Protein AF-A0A381VNY0-F1 (afdb_monomer_lite)

Sequence (100 aa):
MDNNKVSSKEVGLEIGLVVGRFLFNTEHLHYGYWPPELQVEPSNLKHAQELHSKLILESIPDGVQTILDVGSGSGGLAEKLITKGYQVHCVSPSEYLSNR

Secondary structure (DSSP, 8-state):
-------HHHHHHHHHHHHHHHHH--S--SPPP--TTS--SGGGHHHHHHHHHHHHHHTSPTT--EEEEET-TTSHHHHHHHHTT-EEEEE-S-HHHHT-

Organism: NCBI:txid408172

pLDDT: mean 85.77, std 12.87, range [37.94, 98.31]

Structure (mmCIF, N/CA/C/O backbone):
data_AF-A0A381VNY0-F1
#
_entry.id   AF-A0A381VNY0-F1
#
loop_
_atom_site.group_PDB
_atom_site.id
_atom_site.type_symbol
_atom_site.label_atom_id
_atom_site.label_alt_id
_atom_site.label_comp_id
_atom_site.label_asym_id
_atom_site.label_entity_id
_atom_site.label_seq_id
_atom_site.pdbx_PDB_ins_code
_atom_site.Cartn_x
_atom_site.Cartn_y
_atom_site.Cartn_z
_atom_site.occupancy
_atom_site.B_iso_or_equiv
_atom_site.auth_seq_id
_atom_site.auth_comp_id
_atom_site.auth_asym_id
_atom_site.auth_atom_id
_atom_site.pdbx_PDB_model_num
ATOM 1 N N . MET A 1 1 ? 24.078 7.953 27.122 1.00 37.94 1 MET A N 1
ATOM 2 C CA . MET A 1 1 ? 24.709 8.017 25.788 1.00 37.94 1 MET A CA 1
ATOM 3 C C . MET A 1 1 ? 24.013 6.963 24.960 1.00 37.94 1 MET A C 1
ATOM 5 O O . MET A 1 1 ? 24.335 5.790 25.104 1.00 37.94 1 MET A O 1
ATOM 9 N N . ASP A 1 2 ? 22.978 7.364 24.228 1.00 47.53 2 ASP A N 1
ATOM 10 C CA . ASP A 1 2 ? 22.156 6.425 23.471 1.00 47.53 2 ASP A CA 1
ATOM 11 C C . ASP A 1 2 ? 22.950 5.885 22.287 1.00 47.53 2 ASP A C 1
ATOM 13 O O . ASP A 1 2 ? 23.458 6.632 21.449 1.00 47.53 2 ASP A O 1
ATOM 17 N N . ASN A 1 3 ? 23.086 4.563 22.245 1.00 48.66 3 ASN A N 1
ATOM 18 C CA . ASN A 1 3 ? 23.600 3.851 21.088 1.00 48.66 3 ASN A CA 1
ATOM 19 C C . ASN A 1 3 ? 22.534 3.912 19.989 1.00 48.66 3 ASN A C 1
ATOM 21 O O . ASN A 1 3 ? 21.778 2.957 19.813 1.00 48.66 3 ASN A O 1
ATOM 25 N N . ASN A 1 4 ? 22.488 5.022 19.248 1.00 59.44 4 ASN A N 1
ATOM 26 C CA . ASN A 1 4 ? 21.749 5.139 17.990 1.00 59.44 4 ASN A CA 1
ATOM 27 C C . ASN A 1 4 ? 22.369 4.191 16.953 1.00 59.44 4 ASN A C 1
ATOM 29 O O . ASN A 1 4 ? 23.132 4.589 16.071 1.00 59.44 4 ASN A O 1
ATOM 33 N N . LYS A 1 5 ? 22.079 2.895 17.085 1.00 61.03 5 LYS A N 1
ATOM 34 C CA . LYS A 1 5 ? 22.342 1.911 16.041 1.00 61.03 5 LYS A CA 1
ATOM 35 C C . LYS A 1 5 ? 21.284 2.100 14.970 1.00 61.03 5 LYS A C 1
ATOM 37 O O . LYS A 1 5 ? 20.176 1.593 15.090 1.00 61.03 5 LYS A O 1
ATOM 42 N N . VAL A 1 6 ? 21.656 2.831 13.928 1.00 64.94 6 VAL A N 1
ATOM 43 C CA . VAL A 1 6 ? 20.867 2.942 12.703 1.00 64.94 6 VAL A CA 1
ATOM 44 C C . VAL A 1 6 ? 20.611 1.533 12.159 1.00 64.94 6 VAL A C 1
ATOM 46 O O . VAL A 1 6 ? 21.550 0.767 11.920 1.00 64.94 6 VAL A O 1
ATOM 49 N N . SER A 1 7 ? 19.339 1.170 12.001 1.00 77.00 7 SER A N 1
ATOM 50 C CA . SER A 1 7 ? 18.940 -0.130 11.469 1.00 77.00 7 SER A CA 1
ATOM 51 C C . SER A 1 7 ? 19.242 -0.187 9.973 1.00 77.00 7 SER A C 1
ATOM 53 O O . SER A 1 7 ? 18.686 0.573 9.182 1.00 77.00 7 SER A O 1
ATOM 55 N N . SER A 1 8 ? 20.092 -1.122 9.543 1.00 78.62 8 SER A N 1
ATOM 56 C CA . SER A 1 8 ? 20.416 -1.304 8.118 1.00 78.62 8 SER A CA 1
ATOM 57 C C . SER A 1 8 ? 19.185 -1.617 7.259 1.00 78.62 8 SER A C 1
ATOM 59 O O . SER A 1 8 ? 19.165 -1.301 6.070 1.00 78.62 8 SER A O 1
ATOM 61 N N . LYS A 1 9 ? 18.141 -2.201 7.863 1.00 76.50 9 LYS A N 1
ATOM 62 C CA . LYS A 1 9 ? 16.854 -2.455 7.207 1.00 76.50 9 LYS A CA 1
ATOM 63 C C . LYS A 1 9 ? 16.096 -1.162 6.910 1.00 76.50 9 LYS A C 1
ATOM 65 O O . LYS A 1 9 ? 15.528 -1.047 5.832 1.00 76.50 9 LYS A O 1
ATOM 70 N N . GLU A 1 10 ? 16.101 -0.206 7.836 1.00 77.75 10 GLU A N 1
ATOM 71 C CA . GLU A 1 10 ? 15.425 1.087 7.657 1.00 77.75 10 GLU A CA 1
ATOM 72 C C . GLU A 1 10 ? 16.119 1.913 6.578 1.00 77.75 10 GLU A C 1
ATOM 74 O O . GLU A 1 10 ? 15.466 2.386 5.654 1.00 77.75 10 GLU A O 1
ATOM 79 N N . VAL A 1 11 ? 17.453 1.958 6.605 1.00 80.75 11 VAL A N 1
ATOM 80 C CA . VAL A 1 11 ? 18.244 2.631 5.563 1.00 80.75 11 VAL A CA 1
ATOM 81 C C . VAL A 1 11 ? 18.002 2.007 4.186 1.00 80.75 11 VAL A C 1
ATOM 83 O O . VAL A 1 11 ? 17.817 2.719 3.202 1.00 80.75 11 VAL A O 1
ATOM 86 N N . GLY A 1 12 ? 17.966 0.673 4.097 1.00 82.00 12 GLY A N 1
ATOM 87 C CA . GLY A 1 12 ? 17.653 -0.016 2.843 1.00 82.00 12 GLY A CA 1
ATOM 88 C C . GLY A 1 12 ? 16.249 0.305 2.321 1.00 82.00 12 GLY A C 1
ATOM 89 O O . GLY A 1 12 ? 16.066 0.472 1.116 1.00 82.00 12 GLY A O 1
ATOM 90 N N . LEU A 1 13 ? 15.273 0.436 3.223 1.00 79.06 13 LEU A N 1
ATOM 91 C CA . LEU A 1 13 ? 13.895 0.789 2.889 1.00 79.06 13 LEU A CA 1
ATOM 92 C C . LEU A 1 13 ? 13.782 2.229 2.371 1.00 79.06 13 LEU A C 1
ATOM 94 O O . LEU A 1 13 ? 13.129 2.462 1.356 1.00 79.06 13 LEU A O 1
ATOM 98 N N . GLU A 1 14 ? 14.465 3.176 3.015 1.00 78.62 14 GLU A N 1
ATOM 99 C CA . GLU A 1 14 ? 14.537 4.570 2.568 1.00 78.62 14 GLU A CA 1
ATOM 100 C C . GLU A 1 14 ? 15.188 4.699 1.188 1.00 78.62 14 GLU A C 1
ATOM 102 O O . GLU A 1 14 ? 14.629 5.335 0.292 1.00 78.62 14 GLU A O 1
ATOM 107 N N . ILE A 1 15 ? 16.341 4.054 0.984 1.00 82.94 15 ILE A N 1
ATOM 108 C CA . ILE A 1 15 ? 17.028 4.054 -0.315 1.00 82.94 15 ILE A CA 1
ATOM 109 C C . ILE A 1 15 ? 16.126 3.428 -1.382 1.00 82.94 15 ILE A C 1
ATOM 111 O O . ILE A 1 15 ? 15.990 3.985 -2.470 1.00 82.94 15 ILE A O 1
ATOM 115 N N . GLY A 1 16 ? 15.472 2.306 -1.066 1.00 77.56 16 GLY A N 1
ATOM 116 C CA . GLY A 1 16 ? 14.521 1.652 -1.961 1.00 77.56 16 GLY A CA 1
ATOM 117 C C . GLY A 1 16 ? 13.372 2.574 -2.373 1.00 77.56 16 GLY A C 1
ATOM 118 O O . GLY A 1 16 ? 13.064 2.657 -3.562 1.00 77.56 16 GLY A O 1
ATOM 119 N N . LEU A 1 17 ? 12.786 3.315 -1.424 1.00 74.81 17 LEU A N 1
ATOM 120 C CA . LEU A 1 17 ? 11.739 4.307 -1.700 1.00 74.81 17 LEU A CA 1
ATOM 121 C C . LEU A 1 17 ? 12.236 5.403 -2.645 1.00 74.81 17 LEU A C 1
ATOM 123 O O . LEU A 1 17 ? 11.568 5.719 -3.629 1.00 74.81 17 LEU A O 1
ATOM 127 N N . VAL A 1 18 ? 13.410 5.977 -2.366 1.00 78.56 18 VAL A N 1
ATOM 128 C CA . VAL A 1 18 ? 13.981 7.064 -3.177 1.00 78.56 18 VAL A CA 1
ATOM 129 C C . VAL A 1 18 ? 14.291 6.585 -4.595 1.00 78.56 18 VAL A C 1
ATOM 131 O O . VAL A 1 18 ? 13.919 7.251 -5.562 1.00 78.56 18 VAL A O 1
ATOM 134 N N . VAL A 1 19 ? 14.919 5.415 -4.732 1.00 78.62 19 VAL A N 1
ATOM 135 C CA . VAL A 1 19 ? 15.243 4.816 -6.034 1.00 78.62 19 VAL A CA 1
ATOM 136 C C . VAL A 1 19 ? 13.969 4.471 -6.805 1.00 78.62 19 VAL A C 1
ATOM 138 O O . VAL A 1 19 ? 13.874 4.793 -7.988 1.00 78.62 19 VAL A O 1
ATOM 141 N N . GLY A 1 20 ? 12.969 3.878 -6.147 1.00 71.38 20 GLY A N 1
ATOM 142 C CA . GLY A 1 20 ? 11.676 3.563 -6.759 1.00 71.38 20 GLY A CA 1
ATOM 143 C C . GLY A 1 20 ? 10.954 4.808 -7.278 1.00 71.38 20 GLY A C 1
ATOM 144 O O . GLY A 1 20 ? 10.499 4.830 -8.426 1.00 71.38 20 GLY A O 1
ATOM 145 N N . ARG A 1 21 ? 10.940 5.881 -6.478 1.00 73.38 21 ARG A N 1
ATOM 146 C CA . ARG A 1 21 ? 10.356 7.173 -6.863 1.00 73.38 21 ARG A CA 1
ATOM 147 C C . ARG A 1 21 ? 11.079 7.794 -8.049 1.00 73.38 21 ARG A C 1
ATOM 149 O O . ARG A 1 21 ? 10.427 8.295 -8.959 1.00 73.38 21 ARG A O 1
ATOM 156 N N . PHE A 1 22 ? 12.408 7.734 -8.056 1.00 70.06 22 PHE A N 1
ATOM 157 C CA . PHE A 1 22 ? 13.220 8.353 -9.099 1.00 70.06 22 PHE A CA 1
ATOM 158 C C . PHE A 1 22 ? 13.191 7.579 -10.425 1.00 70.06 22 PHE A C 1
ATOM 160 O O . PHE A 1 22 ? 13.099 8.192 -11.485 1.00 70.06 22 PHE A O 1
ATOM 167 N N . LEU A 1 23 ? 13.251 6.244 -10.384 1.00 72.00 23 LEU A N 1
ATOM 168 C CA . LEU A 1 23 ? 13.355 5.415 -11.592 1.00 72.00 23 LEU A CA 1
ATOM 169 C C . LEU A 1 23 ? 12.003 5.036 -12.197 1.00 72.00 23 LEU A C 1
ATOM 171 O O . LEU A 1 23 ? 11.907 4.885 -13.412 1.00 72.00 23 LEU A O 1
ATOM 175 N N . PHE A 1 24 ? 10.968 4.877 -11.371 1.00 67.19 24 PHE A N 1
ATOM 176 C CA . PHE A 1 24 ? 9.680 4.336 -11.819 1.00 67.19 24 PHE A CA 1
ATOM 177 C C . PHE A 1 24 ? 8.494 5.266 -11.533 1.00 67.19 24 PHE A C 1
ATOM 179 O O . PHE A 1 24 ? 7.346 4.885 -11.758 1.00 67.19 24 PHE A O 1
ATOM 186 N N . ASN A 1 25 ? 8.755 6.490 -11.048 1.00 70.81 25 ASN A N 1
ATOM 187 C CA . ASN A 1 25 ? 7.744 7.505 -10.724 1.00 70.81 25 ASN A CA 1
ATOM 188 C C . ASN A 1 25 ? 6.608 6.979 -9.822 1.00 70.81 25 ASN A C 1
ATOM 190 O O . ASN A 1 25 ? 5.446 7.396 -9.934 1.00 70.81 25 ASN A O 1
ATOM 194 N N . THR A 1 26 ? 6.947 6.027 -8.952 1.00 71.19 26 THR A N 1
ATOM 195 C CA . THR A 1 26 ? 6.026 5.404 -8.008 1.00 71.19 26 THR A CA 1
ATOM 196 C C . THR A 1 26 ? 6.378 5.774 -6.578 1.00 71.19 26 THR A C 1
ATOM 198 O O . THR A 1 26 ? 7.544 5.849 -6.206 1.00 71.19 26 THR A O 1
ATOM 201 N N . GLU A 1 27 ? 5.354 5.997 -5.765 1.00 69.75 27 GLU A N 1
ATOM 202 C CA . GLU A 1 27 ? 5.492 6.233 -4.324 1.00 69.75 27 GLU A CA 1
ATOM 203 C C . GLU A 1 27 ? 5.250 4.948 -3.516 1.00 69.75 27 GLU A C 1
ATOM 205 O O . GLU A 1 27 ? 5.210 4.956 -2.282 1.00 69.75 27 GLU A O 1
ATOM 210 N N . HIS A 1 28 ? 5.120 3.827 -4.231 1.00 74.62 28 HIS A N 1
ATOM 211 C CA . HIS A 1 28 ? 4.752 2.530 -3.694 1.00 74.62 28 HIS A CA 1
ATOM 212 C C . HIS A 1 28 ? 5.917 1.546 -3.793 1.00 74.62 28 HIS A C 1
ATOM 214 O O . HIS A 1 28 ? 6.514 1.362 -4.855 1.00 74.62 28 HIS A O 1
ATOM 220 N N . LEU A 1 29 ? 6.181 0.838 -2.694 1.00 74.31 29 LEU A N 1
ATOM 221 C CA . LEU A 1 29 ? 7.097 -0.310 -2.631 1.00 74.31 29 LEU A CA 1
ATOM 222 C C . LEU A 1 29 ? 6.349 -1.653 -2.580 1.00 74.31 29 LEU A C 1
ATOM 224 O O . LEU A 1 29 ? 6.815 -2.611 -1.970 1.00 74.31 29 LEU A O 1
ATOM 228 N N . HIS A 1 30 ? 5.169 -1.729 -3.194 1.00 82.75 30 HIS A N 1
ATOM 229 C CA . HIS A 1 30 ? 4.395 -2.968 -3.287 1.00 82.75 30 HIS A CA 1
ATOM 230 C C . HIS A 1 30 ? 4.324 -3.492 -4.725 1.00 82.75 30 HIS A C 1
ATOM 232 O O . HIS A 1 30 ? 4.665 -2.795 -5.682 1.00 82.75 30 HIS A O 1
ATOM 238 N N . TYR A 1 31 ? 3.863 -4.732 -4.882 1.00 86.81 31 TYR A N 1
ATOM 239 C CA . TYR A 1 31 ? 3.686 -5.372 -6.184 1.00 86.81 31 TYR A CA 1
ATOM 240 C C . TYR A 1 31 ? 2.628 -4.675 -7.052 1.00 86.81 31 TYR A C 1
ATOM 242 O O . TYR A 1 31 ? 1.734 -3.995 -6.549 1.00 86.81 31 TYR A O 1
ATOM 250 N N . GLY A 1 32 ? 2.733 -4.861 -8.367 1.00 91.81 32 GLY A N 1
ATOM 251 C CA . GLY A 1 32 ? 1.705 -4.470 -9.328 1.00 91.81 32 GLY A CA 1
ATOM 252 C C . GLY A 1 32 ? 0.822 -5.647 -9.740 1.00 91.81 32 GLY A C 1
ATOM 253 O O . GLY A 1 32 ? 1.267 -6.795 -9.723 1.00 91.81 32 GLY A O 1
ATOM 254 N N . TYR A 1 33 ? -0.414 -5.353 -10.132 1.00 95.69 33 TYR A N 1
ATOM 255 C CA . TYR A 1 33 ? -1.323 -6.277 -10.800 1.00 95.69 33 TYR A CA 1
ATOM 256 C C . TYR A 1 33 ? -1.205 -6.072 -12.311 1.00 95.69 33 TYR A C 1
ATOM 258 O O . TYR A 1 33 ? -1.359 -4.955 -12.804 1.00 95.69 33 TYR A O 1
ATOM 266 N N . TRP A 1 34 ? -0.906 -7.150 -13.032 1.00 96.69 34 TRP A N 1
ATOM 267 C CA . TRP A 1 34 ? -0.572 -7.131 -14.455 1.00 96.69 34 TRP A CA 1
ATOM 268 C C . TRP A 1 34 ? -1.618 -7.929 -15.240 1.00 96.69 34 TRP A C 1
ATOM 270 O O . TRP A 1 34 ? -1.452 -9.141 -15.405 1.00 96.69 34 TRP A O 1
ATOM 280 N N . PRO A 1 35 ? -2.725 -7.300 -15.669 1.00 95.44 35 PRO A N 1
ATOM 281 C CA . PRO A 1 35 ? -3.706 -7.977 -16.505 1.00 95.44 35 PRO A CA 1
ATOM 282 C C . PRO A 1 35 ? -3.128 -8.239 -17.913 1.00 95.44 35 PRO A C 1
ATOM 284 O O . PRO A 1 35 ? -2.145 -7.598 -18.291 1.00 95.44 35 PRO A O 1
ATOM 287 N N . PRO A 1 36 ? -3.697 -9.173 -18.701 1.00 96.12 36 PRO A N 1
ATOM 288 C CA . PRO A 1 36 ? -3.130 -9.591 -19.992 1.00 96.12 36 PRO A CA 1
ATOM 289 C C . PRO A 1 36 ? -2.868 -8.455 -20.995 1.00 96.12 36 PRO A C 1
ATOM 291 O O . PRO A 1 36 ? -1.961 -8.551 -21.818 1.00 96.12 36 PRO A 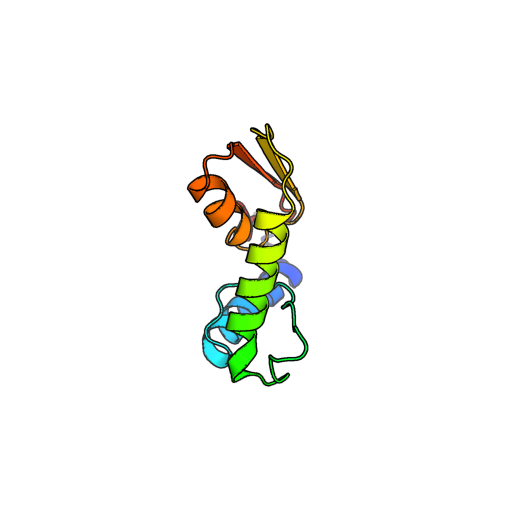O 1
ATOM 294 N N . GLU A 1 37 ? -3.654 -7.383 -20.931 1.00 95.75 37 GLU A N 1
ATOM 295 C CA . GLU A 1 37 ? -3.533 -6.184 -21.760 1.00 95.75 37 GLU A CA 1
ATOM 296 C C . GLU A 1 37 ? -2.388 -5.244 -21.344 1.00 95.75 37 GLU A C 1
ATOM 298 O O . GLU A 1 37 ? -2.006 -4.369 -22.125 1.00 95.75 37 GLU A O 1
ATOM 303 N N . LEU A 1 38 ? -1.825 -5.413 -20.142 1.00 96.00 38 LEU A N 1
ATOM 304 C CA . LEU A 1 38 ? -0.743 -4.579 -19.629 1.00 96.00 38 LEU A CA 1
ATOM 305 C C . LEU A 1 38 ? 0.612 -5.252 -19.857 1.00 96.00 38 LEU A C 1
ATOM 307 O O . LEU A 1 38 ? 0.967 -6.229 -19.198 1.00 96.00 38 LEU A O 1
ATOM 311 N N . GLN A 1 39 ? 1.404 -4.691 -20.768 1.00 95.75 39 GLN A N 1
ATOM 312 C CA . GLN A 1 39 ? 2.755 -5.183 -21.033 1.00 95.75 39 GLN A C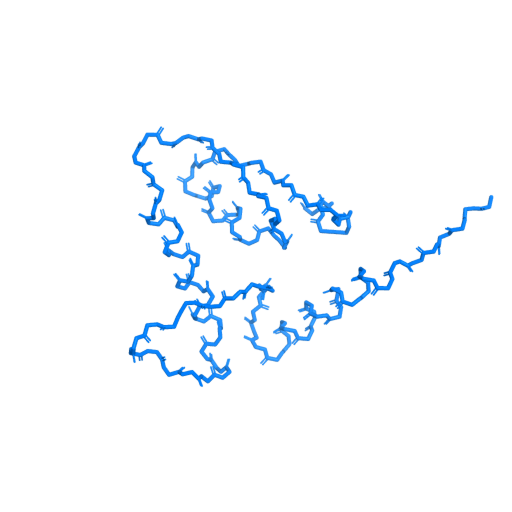A 1
ATOM 313 C C . GLN A 1 39 ? 3.647 -5.037 -19.795 1.00 95.75 39 GLN A C 1
ATOM 315 O O . GLN A 1 39 ? 3.671 -3.980 -19.160 1.00 95.75 39 GLN A O 1
ATOM 320 N N . VAL A 1 40 ? 4.411 -6.087 -19.480 1.00 93.50 40 VAL A N 1
ATOM 321 C CA . VAL A 1 40 ? 5.340 -6.115 -18.341 1.00 93.50 40 VAL A CA 1
ATOM 322 C C . VAL A 1 40 ? 6.615 -5.353 -18.695 1.00 93.50 40 VAL A C 1
ATOM 324 O O . VAL A 1 40 ? 7.612 -5.923 -19.134 1.00 93.50 40 VAL A O 1
ATOM 327 N N . GLU A 1 41 ? 6.569 -4.042 -18.500 1.00 91.75 41 GLU A N 1
ATOM 328 C CA . GLU A 1 41 ? 7.685 -3.125 -18.721 1.00 91.75 41 GLU A CA 1
ATOM 329 C C . GLU A 1 41 ? 7.788 -2.095 -17.582 1.00 91.75 41 GLU A C 1
ATOM 331 O O . GLU A 1 41 ? 6.778 -1.771 -16.948 1.00 91.75 41 GLU A O 1
ATOM 336 N N . PRO A 1 42 ? 8.989 -1.553 -17.298 1.00 86.38 42 PRO A N 1
ATOM 337 C CA . PRO A 1 42 ? 9.187 -0.627 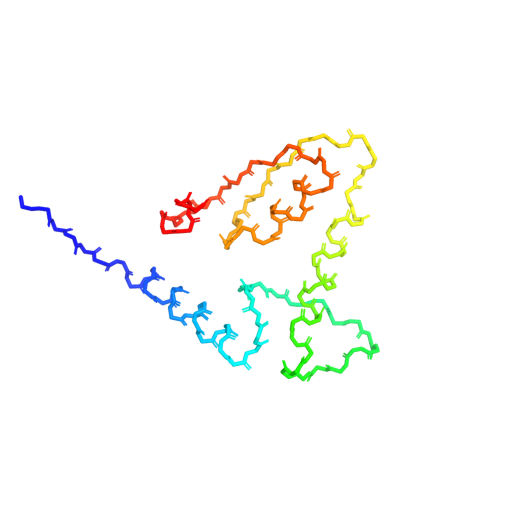-16.182 1.00 86.38 42 PRO A CA 1
ATOM 338 C C . PRO A 1 42 ? 8.289 0.618 -16.205 1.00 86.38 42 PRO A C 1
ATOM 340 O O . PRO A 1 42 ? 7.832 1.061 -15.153 1.00 86.38 42 PRO A O 1
ATOM 343 N N . SER A 1 43 ? 7.993 1.152 -17.393 1.00 89.06 43 SER A N 1
ATOM 344 C CA . SER A 1 43 ? 7.064 2.274 -17.618 1.00 89.06 43 SER A CA 1
ATOM 345 C C . SER A 1 43 ? 5.659 2.008 -17.075 1.00 89.06 43 SER A C 1
ATOM 347 O O . SER A 1 43 ? 4.985 2.937 -16.631 1.00 89.06 43 SER A O 1
ATOM 349 N N . ASN A 1 44 ? 5.238 0.744 -17.053 1.00 92.06 44 ASN A N 1
ATOM 350 C CA . ASN A 1 44 ? 3.912 0.330 -16.609 1.00 92.06 44 ASN A CA 1
AT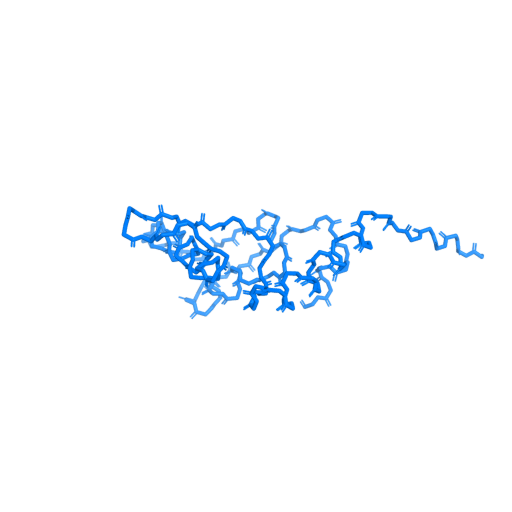OM 351 C C . ASN A 1 44 ? 3.850 -0.029 -15.119 1.00 92.06 44 ASN A C 1
ATOM 353 O O . ASN A 1 44 ? 2.756 -0.265 -14.609 1.00 92.06 44 ASN A O 1
ATOM 357 N N . LEU A 1 45 ? 4.976 -0.025 -14.391 1.00 90.62 45 LEU A N 1
ATOM 358 C CA . LEU A 1 45 ? 5.016 -0.440 -12.983 1.00 90.62 45 LEU A CA 1
ATOM 359 C C . LEU A 1 45 ? 4.040 0.361 -12.114 1.00 90.62 45 LEU A C 1
ATOM 361 O O . LEU A 1 45 ? 3.259 -0.224 -11.363 1.00 90.62 45 LEU A O 1
ATOM 365 N N . LYS A 1 46 ? 4.037 1.690 -12.262 1.00 90.12 46 LYS A N 1
ATOM 366 C CA . LYS A 1 46 ? 3.103 2.564 -11.541 1.00 90.12 46 LYS A CA 1
ATOM 367 C C . LYS A 1 46 ? 1.652 2.196 -11.843 1.00 90.12 46 LYS A C 1
ATOM 369 O O . LYS A 1 46 ? 0.839 2.104 -10.930 1.00 90.12 46 LYS A O 1
ATOM 374 N N . HIS A 1 47 ? 1.324 1.971 -13.115 1.00 93.25 47 HIS A N 1
ATOM 375 C CA . HIS A 1 47 ? -0.035 1.614 -13.508 1.00 93.25 47 HIS A CA 1
ATOM 376 C C . HIS A 1 47 ? -0.448 0.257 -12.930 1.00 93.25 47 HIS A C 1
ATOM 378 O O . HIS A 1 47 ? -1.529 0.140 -12.359 1.00 93.25 47 HIS A O 1
ATOM 384 N N . ALA A 1 48 ? 0.443 -0.735 -12.973 1.00 95.31 48 ALA A N 1
ATOM 385 C CA . ALA A 1 48 ? 0.207 -2.038 -12.368 1.00 95.31 48 ALA A CA 1
ATOM 386 C C . ALA A 1 48 ? -0.027 -1.932 -10.849 1.00 95.31 48 ALA A C 1
ATOM 388 O O . ALA A 1 48 ? -0.916 -2.586 -10.303 1.00 95.31 48 ALA A O 1
ATOM 389 N N . GLN A 1 49 ? 0.733 -1.090 -10.144 1.00 93.38 49 GLN A N 1
ATOM 390 C CA . GLN A 1 49 ? 0.535 -0.832 -8.711 1.00 93.38 49 GLN A CA 1
ATOM 391 C C . GLN A 1 49 ? -0.818 -0.168 -8.420 1.00 93.38 49 GLN A C 1
ATOM 393 O O . GLN A 1 49 ? -1.500 -0.550 -7.470 1.00 93.38 49 GLN A O 1
ATOM 398 N N . GLU A 1 50 ? -1.257 0.767 -9.261 1.00 93.50 50 GLU A N 1
ATOM 399 C CA . GLU A 1 50 ? -2.584 1.375 -9.137 1.00 93.50 50 GLU A CA 1
ATOM 400 C C . GLU A 1 50 ? -3.715 0.368 -9.379 1.00 93.50 50 GLU A C 1
ATOM 402 O O . GLU A 1 50 ? -4.679 0.328 -8.609 1.00 93.50 50 GLU A O 1
ATOM 407 N N . LEU A 1 51 ? -3.576 -0.502 -10.384 1.00 95.94 51 LEU A N 1
ATOM 408 C CA . LEU A 1 51 ? -4.527 -1.588 -10.623 1.00 95.94 51 LEU A CA 1
ATOM 409 C C . LEU A 1 51 ? -4.583 -2.571 -9.446 1.00 95.94 51 LEU A C 1
ATOM 411 O O . LEU A 1 51 ? -5.664 -3.034 -9.089 1.00 95.94 51 LEU A O 1
ATOM 415 N N . HIS A 1 52 ? -3.445 -2.845 -8.803 1.00 95.56 52 HIS A N 1
ATOM 416 C CA . HIS A 1 52 ? -3.397 -3.667 -7.594 1.00 95.56 52 HIS A CA 1
ATOM 417 C C . HIS A 1 52 ? -4.195 -3.034 -6.446 1.00 95.56 52 HIS A C 1
ATOM 419 O O . HIS A 1 52 ? -5.046 -3.696 -5.854 1.00 95.56 52 HIS A O 1
ATOM 425 N N . SER A 1 53 ? -3.988 -1.739 -6.160 1.00 95.00 53 SER A N 1
ATOM 426 C CA . SER A 1 53 ? -4.797 -1.035 -5.153 1.00 95.00 53 SER A CA 1
ATOM 427 C C . SER A 1 53 ? -6.284 -1.040 -5.514 1.00 95.00 53 SER A C 1
ATOM 429 O O . SER A 1 53 ? -7.125 -1.245 -4.642 1.00 95.00 53 SER A O 1
ATOM 431 N N . LYS A 1 54 ? -6.613 -0.823 -6.794 1.00 95.94 54 LYS A N 1
ATOM 432 C CA . LYS A 1 54 ? -7.995 -0.821 -7.281 1.00 95.94 54 LYS A CA 1
ATOM 433 C C . LYS A 1 54 ? -8.678 -2.166 -7.034 1.00 95.94 54 LYS A C 1
ATOM 435 O O . LYS A 1 54 ? -9.779 -2.175 -6.496 1.00 95.94 54 LYS A O 1
ATOM 440 N N . LEU A 1 55 ? -8.006 -3.275 -7.346 1.00 96.50 55 LEU A N 1
ATOM 441 C CA . LEU A 1 55 ? -8.534 -4.618 -7.110 1.00 96.50 55 LEU A CA 1
ATOM 442 C C . LEU A 1 55 ? -8.858 -4.849 -5.629 1.00 96.50 55 LEU A C 1
ATOM 444 O O . LEU A 1 55 ? -9.917 -5.386 -5.314 1.00 96.50 55 LEU A O 1
ATOM 448 N N . ILE A 1 56 ? -7.984 -4.406 -4.717 1.00 95.75 56 ILE A N 1
ATOM 449 C CA . ILE A 1 56 ? -8.239 -4.492 -3.271 1.00 95.75 56 ILE A CA 1
ATOM 450 C C . ILE A 1 56 ? -9.489 -3.691 -2.904 1.00 95.75 56 ILE A C 1
ATOM 452 O O . ILE A 1 56 ? -10.378 -4.228 -2.252 1.00 95.75 56 ILE A O 1
ATOM 456 N N . LEU A 1 57 ? -9.578 -2.434 -3.352 1.00 96.12 57 LEU A N 1
ATOM 457 C CA . LEU A 1 57 ? -10.712 -1.551 -3.060 1.00 96.12 57 LEU A CA 1
ATOM 458 C C . LEU A 1 57 ? -12.045 -2.121 -3.558 1.00 96.12 57 LEU A C 1
ATOM 460 O O . LEU A 1 57 ? -13.048 -2.015 -2.859 1.00 96.12 57 LEU A O 1
ATOM 464 N N . GLU A 1 58 ? -12.053 -2.716 -4.750 1.00 96.69 58 GLU A N 1
ATOM 465 C CA . GLU A 1 58 ? -13.239 -3.335 -5.360 1.00 96.69 58 GLU A CA 1
ATOM 466 C C . GLU A 1 58 ? -13.608 -4.680 -4.720 1.00 96.69 58 GLU A C 1
ATOM 468 O O . GLU A 1 58 ? -14.737 -5.138 -4.867 1.00 96.69 58 GLU A O 1
ATOM 473 N N . SER A 1 59 ? -12.678 -5.302 -3.992 1.00 97.00 59 SER A N 1
ATOM 474 C CA . SER A 1 59 ? -12.903 -6.574 -3.299 1.00 97.00 59 SER A CA 1
ATOM 475 C C . SER A 1 59 ? -13.469 -6.404 -1.885 1.00 97.00 59 SER A C 1
ATOM 477 O O . SER A 1 59 ? -13.761 -7.405 -1.229 1.00 97.00 59 SER A O 1
ATOM 479 N N . ILE A 1 60 ? -13.601 -5.170 -1.384 1.00 97.56 60 ILE A N 1
ATOM 480 C CA . ILE A 1 60 ? -14.145 -4.906 -0.047 1.00 97.56 60 ILE A CA 1
ATOM 481 C C . ILE A 1 60 ? -15.664 -5.142 -0.069 1.00 97.56 60 ILE A C 1
ATOM 483 O O . ILE A 1 60 ? -16.355 -4.497 -0.857 1.00 97.56 60 ILE A O 1
ATOM 487 N N . PRO A 1 61 ? -16.205 -6.032 0.784 1.00 97.25 61 PRO A N 1
ATOM 488 C CA . PRO A 1 61 ? -17.641 -6.287 0.834 1.00 97.25 61 PRO A CA 1
ATOM 489 C C . PRO A 1 61 ? -18.458 -5.071 1.281 1.00 97.25 61 PRO A C 1
ATOM 491 O O . PRO A 1 61 ? -18.005 -4.256 2.089 1.00 97.25 61 PRO A O 1
ATOM 494 N N . ASP A 1 62 ? -19.710 -5.015 0.831 1.00 95.81 62 ASP A N 1
ATOM 495 C CA . ASP A 1 62 ? -20.666 -4.004 1.276 1.00 95.81 62 ASP A CA 1
ATOM 496 C C . ASP A 1 62 ? -20.858 -4.034 2.802 1.00 95.81 62 ASP A C 1
ATOM 498 O O . ASP A 1 62 ? -20.907 -5.089 3.438 1.00 95.81 62 ASP A O 1
ATOM 502 N N . GLY A 1 63 ? -21.001 -2.848 3.399 1.00 97.00 63 GLY A N 1
ATOM 503 C CA . GLY A 1 63 ? -21.245 -2.682 4.835 1.00 97.00 63 GLY A CA 1
ATOM 504 C C . GLY A 1 63 ? -19.990 -2.670 5.715 1.00 97.00 63 GLY A C 1
ATOM 505 O O . GLY A 1 63 ? -20.109 -2.416 6.916 1.00 97.00 63 GLY A O 1
ATOM 506 N N . VAL A 1 64 ? -18.797 -2.883 5.149 1.00 98.25 64 VAL A N 1
ATOM 507 C CA . VAL A 1 64 ? -17.529 -2.664 5.863 1.00 98.25 64 VAL A CA 1
ATOM 508 C C . VAL A 1 64 ? -17.378 -1.183 6.212 1.00 98.25 64 VAL A C 1
ATOM 510 O O . VAL A 1 64 ? -17.569 -0.306 5.375 1.00 98.25 64 VAL A O 1
ATOM 513 N N . GLN A 1 65 ? -17.018 -0.905 7.464 1.00 97.81 65 GLN A N 1
ATOM 514 C CA . GLN A 1 65 ? -16.793 0.455 7.972 1.00 97.81 65 GLN A CA 1
ATOM 515 C C . GLN A 1 65 ? -15.352 0.658 8.441 1.00 97.81 65 GLN A C 1
ATOM 517 O O . GLN A 1 65 ? -14.797 1.745 8.287 1.00 97.81 65 GLN A O 1
ATOM 522 N N . THR A 1 66 ? -14.742 -0.388 9.002 1.00 98.25 66 THR A N 1
ATOM 523 C CA . THR A 1 66 ? -13.413 -0.345 9.613 1.00 98.25 66 THR A CA 1
ATOM 524 C C . THR A 1 66 ? -12.470 -1.341 8.943 1.00 98.25 66 THR A C 1
ATOM 526 O O . THR A 1 66 ? -12.880 -2.438 8.560 1.00 98.25 66 THR A O 1
ATOM 529 N N . ILE A 1 67 ? -11.204 -0.954 8.778 1.00 98.31 67 ILE A N 1
ATOM 530 C CA . ILE A 1 67 ? -10.172 -1.750 8.101 1.00 98.31 67 ILE A CA 1
ATOM 531 C C . ILE A 1 67 ? -8.870 -1.695 8.904 1.00 98.31 67 ILE A C 1
ATOM 533 O O . ILE A 1 67 ? -8.465 -0.633 9.369 1.00 98.31 67 ILE A O 1
ATOM 537 N N . LEU A 1 68 ? -8.200 -2.842 9.036 1.00 97.44 68 LEU A N 1
ATOM 538 C CA . LEU A 1 68 ? -6.847 -2.957 9.581 1.00 97.44 68 LEU A CA 1
ATOM 539 C C . LEU A 1 68 ? -5.862 -3.237 8.437 1.00 97.44 68 LEU A C 1
ATOM 541 O O . LEU A 1 68 ? -5.888 -4.321 7.856 1.00 97.44 68 LEU A O 1
ATOM 545 N N . ASP A 1 69 ? -4.993 -2.277 8.132 1.00 94.94 69 ASP A N 1
ATOM 546 C CA . ASP A 1 69 ? -3.936 -2.389 7.125 1.00 94.94 69 ASP A CA 1
ATOM 547 C C . ASP A 1 69 ? -2.625 -2.854 7.785 1.00 94.94 69 ASP A C 1
ATOM 549 O O . ASP A 1 69 ? -1.899 -2.079 8.418 1.00 94.94 69 ASP A O 1
ATOM 553 N N . VAL A 1 70 ? -2.354 -4.159 7.702 1.00 94.25 70 VAL A N 1
ATOM 554 C CA . VAL A 1 70 ? -1.164 -4.787 8.293 1.00 94.25 70 VAL A CA 1
ATOM 555 C C . VAL A 1 70 ? -0.017 -4.765 7.289 1.00 94.25 70 VAL A C 1
ATOM 557 O O . VAL A 1 70 ? -0.077 -5.415 6.250 1.00 94.25 70 VAL A O 1
ATOM 560 N N . GLY A 1 71 ? 1.069 -4.079 7.638 1.00 89.25 71 GLY A N 1
ATOM 561 C CA . GLY A 1 71 ? 2.173 -3.834 6.715 1.00 89.25 71 GLY A CA 1
ATOM 562 C C . GLY A 1 71 ? 1.871 -2.687 5.753 1.00 89.25 71 GLY A C 1
ATOM 563 O O . GLY A 1 71 ? 2.235 -2.766 4.583 1.00 89.25 71 GLY A O 1
ATOM 564 N N . SER A 1 72 ? 1.256 -1.613 6.257 1.00 88.88 72 SER A N 1
ATOM 565 C CA . SER A 1 72 ? 0.750 -0.468 5.478 1.00 88.88 72 SER A CA 1
ATOM 566 C C . SER A 1 72 ? 1.812 0.307 4.681 1.00 88.88 72 SER A C 1
ATOM 568 O O . SER A 1 72 ? 1.485 1.192 3.888 1.00 88.88 72 SER A O 1
ATOM 570 N N . GLY A 1 73 ? 3.098 -0.003 4.875 1.00 86.94 73 GLY A N 1
ATOM 571 C CA . GLY A 1 73 ? 4.199 0.568 4.106 1.00 86.94 73 GLY A CA 1
ATOM 572 C C . GLY A 1 73 ? 4.225 2.093 4.189 1.00 86.94 73 GLY A C 1
ATOM 573 O O . GLY A 1 73 ? 4.148 2.660 5.274 1.00 86.94 73 GLY A O 1
ATOM 574 N N . SER A 1 74 ? 4.323 2.758 3.037 1.00 83.88 74 SER A N 1
ATOM 575 C CA . SER A 1 74 ? 4.283 4.223 2.931 1.00 83.88 74 SER A CA 1
ATOM 576 C C . SER A 1 74 ? 2.903 4.843 3.193 1.00 83.88 74 SER A C 1
ATOM 578 O O . SER A 1 74 ? 2.799 6.064 3.177 1.00 83.88 74 SER A O 1
ATOM 580 N N . GLY A 1 75 ? 1.857 4.039 3.414 1.00 89.19 75 GLY A N 1
ATOM 581 C CA . GLY A 1 75 ? 0.493 4.509 3.679 1.00 89.19 75 GLY A CA 1
ATOM 582 C C . GLY A 1 75 ? -0.361 4.756 2.431 1.00 89.19 75 GLY A C 1
ATOM 583 O O . GLY A 1 75 ? -1.533 5.097 2.559 1.00 89.19 75 GLY A O 1
ATOM 584 N N . GLY A 1 76 ? 0.169 4.536 1.223 1.00 90.31 76 GLY A N 1
ATOM 585 C CA . GLY A 1 76 ? -0.540 4.856 -0.023 1.00 90.31 76 GLY A CA 1
ATOM 586 C C . GLY A 1 76 ? -1.861 4.098 -0.233 1.00 90.31 76 GLY A C 1
ATOM 587 O O . GLY A 1 76 ? -2.792 4.640 -0.827 1.00 90.31 76 GLY A O 1
ATOM 588 N N . LEU A 1 77 ? -1.986 2.858 0.256 1.00 93.69 77 LEU A N 1
ATOM 589 C CA . LEU A 1 77 ? -3.265 2.133 0.230 1.00 93.69 77 LEU A CA 1
ATOM 590 C C . LEU A 1 77 ? -4.228 2.667 1.297 1.00 93.69 77 LEU A C 1
ATOM 592 O O . LEU A 1 77 ? -5.394 2.921 0.991 1.00 93.69 77 LEU A O 1
ATOM 596 N N . ALA A 1 78 ? -3.735 2.874 2.520 1.00 94.69 78 ALA A N 1
ATOM 597 C CA . ALA A 1 78 ? -4.507 3.433 3.623 1.00 94.69 78 ALA A CA 1
ATOM 598 C C . ALA A 1 78 ? -5.137 4.789 3.264 1.00 94.69 78 ALA A C 1
ATOM 600 O O . ALA A 1 78 ? -6.321 4.994 3.519 1.00 94.69 78 ALA A O 1
ATOM 601 N N . GLU A 1 79 ? -4.407 5.678 2.585 1.00 94.50 79 GLU A N 1
ATOM 602 C CA . GLU A 1 79 ? -4.938 6.967 2.118 1.00 94.50 79 GLU A CA 1
ATOM 603 C C . GLU A 1 79 ? -6.117 6.797 1.142 1.00 94.50 79 GLU A C 1
ATOM 605 O O . GLU A 1 79 ? -7.147 7.472 1.264 1.00 94.50 79 GLU A O 1
ATOM 610 N N . LYS A 1 80 ? -6.019 5.846 0.202 1.00 95.19 80 LYS A N 1
ATOM 611 C CA . LYS A 1 80 ? -7.112 5.533 -0.737 1.00 95.19 80 LYS A CA 1
ATOM 612 C C . LYS A 1 80 ? -8.339 4.982 -0.009 1.00 95.19 80 LYS A C 1
ATOM 614 O O . LYS A 1 80 ? -9.465 5.337 -0.356 1.00 95.19 80 LYS A O 1
ATOM 619 N N . LEU A 1 81 ? -8.128 4.138 1.002 1.00 96.75 81 LEU A N 1
ATOM 620 C CA . LEU A 1 81 ? -9.193 3.585 1.840 1.00 96.75 81 LEU A CA 1
ATOM 621 C C . LEU A 1 81 ? -9.888 4.685 2.662 1.00 96.75 81 LEU A C 1
ATOM 623 O O . LEU A 1 81 ? -11.115 4.769 2.661 1.00 96.75 81 LEU A O 1
ATOM 627 N N . ILE A 1 82 ? -9.124 5.586 3.281 1.00 96.75 82 ILE A N 1
ATOM 628 C CA . ILE A 1 82 ? -9.667 6.741 4.016 1.00 96.75 82 ILE A CA 1
ATOM 629 C C . ILE A 1 82 ? -10.474 7.644 3.078 1.00 96.75 82 ILE A C 1
ATOM 631 O O . ILE A 1 82 ? -11.593 8.034 3.401 1.00 96.75 82 ILE A O 1
ATOM 635 N N . THR A 1 83 ? -9.957 7.914 1.875 1.00 96.56 83 THR A N 1
ATOM 636 C CA . THR A 1 83 ? -10.650 8.720 0.853 1.00 96.56 83 THR A CA 1
ATOM 637 C C . THR A 1 83 ? -11.989 8.101 0.430 1.00 96.56 83 THR A C 1
ATOM 639 O O . THR A 1 83 ? -12.924 8.817 0.073 1.00 96.56 83 THR A O 1
ATOM 642 N N . LYS A 1 84 ? -12.115 6.770 0.494 1.00 95.69 84 LYS A N 1
ATOM 643 C CA . LYS A 1 84 ? -13.368 6.040 0.242 1.00 95.69 84 LYS A CA 1
ATOM 644 C C . LYS A 1 84 ? -14.340 6.042 1.430 1.00 95.69 84 LYS A C 1
ATOM 646 O O . LYS A 1 84 ? -15.458 5.562 1.269 1.00 95.69 84 LYS A O 1
ATOM 651 N N . GLY A 1 85 ? -13.953 6.606 2.575 1.00 97.00 85 GLY A N 1
ATOM 652 C CA . GLY A 1 85 ? -14.799 6.760 3.761 1.00 97.00 85 GLY A CA 1
ATOM 653 C C . GLY A 1 85 ? -14.618 5.678 4.826 1.00 97.00 85 GLY A C 1
ATOM 654 O O . GLY A 1 85 ? -15.387 5.652 5.785 1.00 97.00 85 GLY A O 1
ATOM 655 N N . TYR A 1 86 ? -13.624 4.796 4.689 1.00 98.31 86 TYR A N 1
ATOM 656 C CA . TYR A 1 86 ? -13.334 3.788 5.707 1.00 98.31 86 TYR A CA 1
ATOM 657 C C . TYR A 1 86 ? -12.573 4.393 6.893 1.00 98.31 86 TYR A C 1
ATOM 659 O O . TYR A 1 86 ? -11.711 5.258 6.729 1.00 98.31 86 TYR A O 1
ATOM 667 N N . GLN A 1 87 ? -12.829 3.875 8.093 1.00 98.19 87 GLN A N 1
ATOM 668 C CA . GLN A 1 87 ? -11.945 4.074 9.238 1.00 98.19 87 GLN A CA 1
ATOM 669 C C . GLN A 1 87 ? -10.797 3.063 9.151 1.00 98.19 87 GLN A C 1
ATOM 671 O O . GLN A 1 87 ? -11.017 1.856 9.249 1.00 98.19 87 GLN A O 1
ATOM 676 N N . VAL A 1 88 ? -9.571 3.547 8.965 1.00 97.75 88 VAL A N 1
ATOM 677 C CA . VAL A 1 88 ? -8.407 2.693 8.697 1.00 97.75 88 VAL A CA 1
ATOM 678 C C . VAL A 1 88 ? -7.424 2.755 9.856 1.00 97.75 88 VAL A C 1
ATOM 680 O O . VAL A 1 88 ? -7.069 3.833 10.324 1.00 97.75 88 VAL A O 1
ATOM 683 N N . HIS A 1 89 ? -6.984 1.588 10.315 1.00 96.25 89 HIS A N 1
ATOM 684 C CA . HIS A 1 89 ? -5.937 1.426 11.314 1.00 96.25 89 HIS A CA 1
ATOM 685 C C . HIS A 1 89 ? -4.726 0.791 10.641 1.00 96.25 89 HIS A C 1
ATOM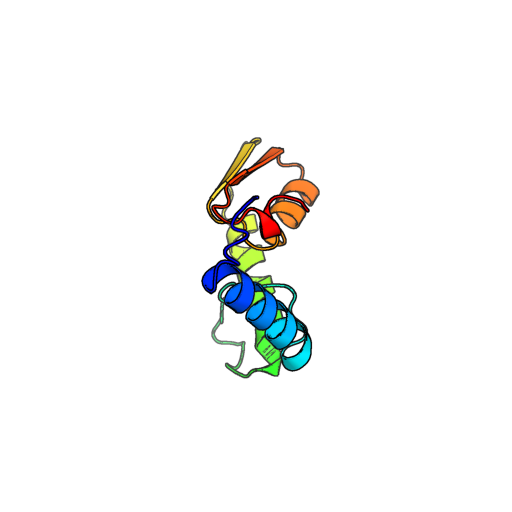 687 O O . HIS A 1 89 ? -4.845 -0.279 10.052 1.00 96.25 89 HIS A O 1
ATOM 693 N N . CYS A 1 90 ? -3.565 1.425 10.743 1.00 94.31 90 CYS A N 1
ATOM 694 C CA . CYS A 1 90 ? -2.334 0.936 10.131 1.00 94.31 90 CYS A CA 1
ATOM 695 C C . CYS A 1 90 ? -1.443 0.254 11.170 1.00 94.31 90 CYS A C 1
ATOM 697 O O . CYS A 1 90 ? -1.305 0.738 12.295 1.00 94.31 90 CYS A O 1
ATOM 699 N N . VAL A 1 91 ? -0.801 -0.848 10.783 1.00 93.62 91 VAL A N 1
ATOM 700 C CA . VAL A 1 91 ? 0.233 -1.511 11.587 1.00 93.62 91 VAL A CA 1
ATOM 701 C C . VAL A 1 91 ? 1.498 -1.621 10.753 1.00 93.62 91 VAL A C 1
ATOM 703 O O . VAL A 1 91 ? 1.499 -2.236 9.689 1.00 93.62 91 VAL A O 1
ATOM 706 N N . SER A 1 92 ? 2.597 -1.070 11.259 1.00 87.88 92 SER A N 1
ATOM 707 C CA . SER A 1 92 ? 3.908 -1.151 10.624 1.00 87.88 92 SER A CA 1
ATOM 708 C C . SER A 1 92 ? 4.983 -1.439 11.675 1.00 87.88 92 SER A C 1
ATOM 710 O O . SER A 1 92 ? 4.961 -0.843 12.751 1.00 87.88 92 SER A O 1
ATOM 712 N N . PRO A 1 93 ? 5.942 -2.340 11.392 1.00 83.88 93 PRO A N 1
ATOM 713 C CA . PRO A 1 93 ? 7.086 -2.573 12.268 1.00 83.88 93 PRO A CA 1
ATOM 714 C C . PRO A 1 93 ? 8.184 -1.505 12.115 1.00 83.88 93 PRO A C 1
ATOM 716 O O . PRO A 1 93 ? 9.193 -1.581 12.808 1.00 83.88 93 PRO A O 1
ATOM 719 N N . SER A 1 94 ? 8.038 -0.559 11.178 1.00 80.69 94 SER A N 1
ATOM 720 C CA . SER A 1 94 ? 9.003 0.518 10.934 1.00 80.69 94 SER A CA 1
ATOM 721 C C . SER A 1 94 ? 8.532 1.812 11.587 1.00 80.69 94 SER A C 1
ATOM 723 O O . SER A 1 94 ? 7.495 2.357 11.197 1.00 80.69 94 SER A O 1
ATOM 725 N N . GLU A 1 95 ? 9.315 2.336 12.531 1.00 77.06 95 GLU A N 1
ATOM 726 C CA . GLU A 1 95 ? 9.038 3.635 13.160 1.00 77.06 95 GLU A CA 1
ATOM 727 C C . GLU A 1 95 ? 9.105 4.774 12.137 1.00 77.06 95 GLU A C 1
ATOM 729 O O . GLU A 1 95 ? 8.245 5.653 12.130 1.00 77.06 95 GLU A O 1
ATOM 734 N N . TYR A 1 96 ? 10.068 4.713 11.212 1.00 76.38 96 TYR A N 1
ATOM 735 C CA . TYR A 1 96 ? 10.218 5.690 10.131 1.00 76.38 96 TYR A CA 1
ATOM 736 C C . TYR A 1 96 ? 8.941 5.861 9.295 1.00 76.38 96 TYR A C 1
ATOM 738 O O . TYR A 1 96 ? 8.530 6.981 8.996 1.00 76.38 96 TYR A O 1
ATOM 746 N N . LEU A 1 97 ? 8.294 4.751 8.928 1.00 75.31 97 LEU A N 1
ATOM 747 C CA . LEU A 1 97 ? 7.065 4.783 8.134 1.00 75.31 97 LEU A CA 1
ATOM 748 C C . LEU A 1 97 ? 5.820 5.120 8.959 1.00 75.31 97 LEU A C 1
ATOM 750 O O . LEU A 1 97 ? 4.856 5.637 8.407 1.00 75.31 97 LEU A O 1
ATOM 754 N N . SER A 1 98 ? 5.843 4.829 10.261 1.00 75.69 98 SER A N 1
ATOM 755 C CA . SER A 1 98 ? 4.691 5.009 11.155 1.00 75.69 98 SER A CA 1
ATOM 756 C C . SER A 1 98 ? 4.505 6.447 11.649 1.00 75.69 98 SER A C 1
ATOM 758 O O . SER A 1 98 ? 3.426 6.784 12.119 1.00 75.69 98 SER A O 1
ATOM 760 N N . ASN A 1 99 ? 5.534 7.293 11.555 1.00 66.12 99 ASN A N 1
ATOM 761 C CA . ASN A 1 99 ? 5.507 8.683 12.033 1.00 66.12 99 ASN A CA 1
ATOM 762 C C . ASN A 1 99 ? 5.076 9.703 10.956 1.00 66.12 99 ASN A C 1
ATOM 764 O O . ASN A 1 99 ? 5.449 10.876 11.045 1.00 66.12 99 ASN A O 1
ATOM 768 N N . ARG A 1 100 ? 4.358 9.265 9.917 1.00 56.16 100 ARG A N 1
ATOM 769 C CA . ARG A 1 100 ? 3.934 10.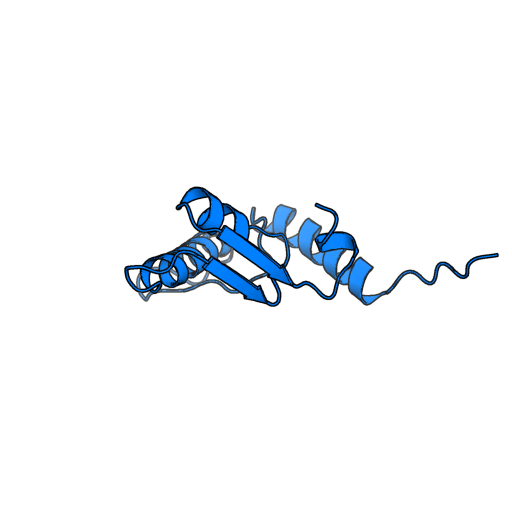104 8.785 1.00 56.16 100 ARG A CA 1
ATOM 770 C C . ARG A 1 100 ? 2.438 10.367 8.793 1.00 56.16 100 ARG A C 1
ATOM 772 O O . ARG A 1 100 ? 1.687 9.449 9.182 1.00 56.16 100 ARG A O 1
#

Radius of gyration: 15.79 Å; chains: 1; bounding box: 46×20×48 Å

Foldseek 3Di:
DDPPPPDPVVVVLVVVQVCCCVQQVANDPDFFQADPPRDPDSPCRRVRNVVVLVVVVVPDDPPAAEEEAEQCRLVPSVVVCVVVRHHYHYDHPDPVSVVD

InterPro domains:
  IPR029063 S-adenosyl-L-methionine-dependent methyltransferase superfamily [G3DSA:3.40.50.150] (20-100)
  IPR029063 S-adenosyl-L-methionine-dependent methyltransferase superfamily [SSF53335] (21-96)